Protein AF-A0A4R9VWD3-F1 (afdb_monomer)

Secondary structure (DSSP, 8-state):
-HHHHHHHHHHHHHHHHTTS-GGGTTTHHHHHHHHHHHHHHHHHHHHHHTTS----

Solvent-accessible surface area (backbone atoms only — not comparable to full-atom values): 3221 Å² total; per-residue (Å²): 110,69,54,60,52,29,49,52,50,25,52,48,42,53,60,60,49,68,74,53,63,78,84,33,52,80,46,62,44,43,52,52,42,51,56,34,45,46,54,30,50,53,49,51,52,50,62,63,39,73,83,52,91,81,89,129

Foldseek 3Di:
DQLVVLVVLLVVLQVVCVPPDPVCVVPPSVVSNVVSVVSSVVVVVVVVCVVPDDDD

Mean predicted aligned error: 5.72 Å

Structure (mmCIF, N/CA/C/O backbone):
data_AF-A0A4R9VWD3-F1
#
_entry.id   AF-A0A4R9VWD3-F1
#
loop_
_atom_site.group_PDB
_atom_site.id
_atom_site.type_symbol
_atom_site.label_atom_id
_atom_site.label_alt_id
_atom_site.label_comp_id
_atom_site.label_asym_id
_atom_site.label_entity_id
_atom_site.label_seq_id
_atom_site.pdbx_PDB_ins_code
_atom_site.Cartn_x
_atom_site.Cartn_y
_atom_site.Cartn_z
_atom_site.occupancy
_atom_site.B_iso_or_equiv
_atom_site.auth_seq_id
_atom_site.auth_comp_id
_atom_site.auth_asym_id
_atom_site.auth_atom_id
_atom_site.pdbx_PDB_model_num
ATOM 1 N N . MET A 1 1 ? 0.972 -2.674 -18.596 1.00 82.06 1 MET A N 1
ATOM 2 C CA . MET A 1 1 ? -0.052 -3.589 -18.041 1.00 82.06 1 MET A CA 1
ATOM 3 C C . MET A 1 1 ? 0.23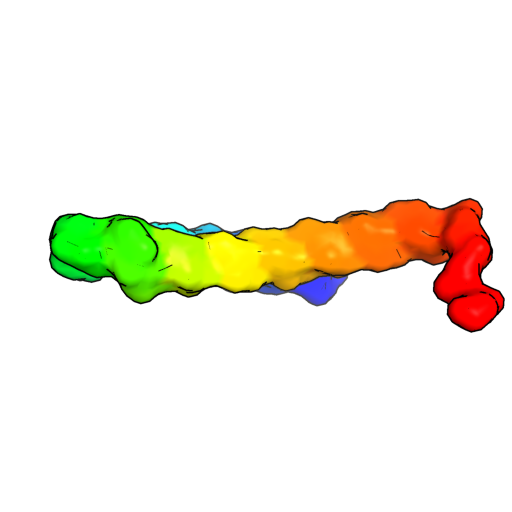6 -3.951 -16.585 1.00 82.06 1 MET A C 1
ATOM 5 O O . MET A 1 1 ? -0.653 -3.793 -15.762 1.00 82.06 1 MET A O 1
ATOM 9 N N . VAL A 1 2 ? 1.463 -4.367 -16.232 1.00 93.44 2 VAL A N 1
ATOM 10 C CA . VAL A 1 2 ? 1.816 -4.736 -14.840 1.00 93.44 2 VAL A CA 1
ATOM 11 C C . VAL A 1 2 ? 1.756 -3.545 -13.870 1.00 93.44 2 VAL A C 1
ATOM 13 O O . VAL A 1 2 ? 1.192 -3.674 -12.790 1.00 93.44 2 VAL A O 1
ATOM 16 N N . TRP A 1 3 ? 2.249 -2.365 -14.270 1.00 95.81 3 TRP A N 1
ATOM 17 C CA . TRP A 1 3 ? 2.143 -1.153 -13.443 1.00 95.81 3 TRP A CA 1
ATOM 18 C C . TRP A 1 3 ? 0.684 -0.769 -13.147 1.00 95.81 3 TRP A C 1
ATOM 20 O O . TRP A 1 3 ? 0.345 -0.502 -11.999 1.00 95.81 3 TRP A O 1
ATOM 30 N N . GLN A 1 4 ? -0.205 -0.811 -14.152 1.00 96.56 4 GLN A N 1
ATOM 31 C C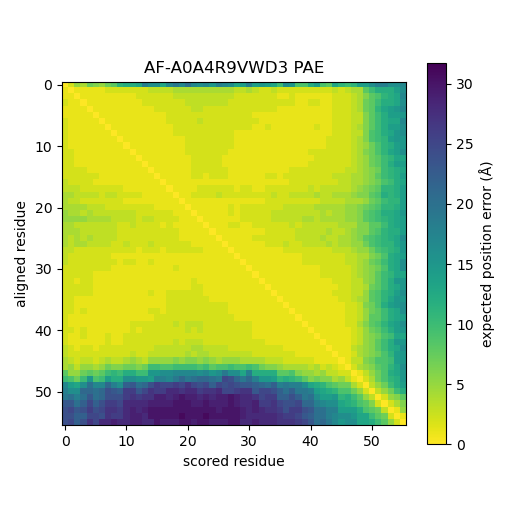A . GLN A 1 4 ? -1.632 -0.542 -13.933 1.00 96.56 4 GLN A CA 1
ATOM 32 C C . GLN A 1 4 ? -2.259 -1.541 -12.951 1.00 96.56 4 GLN A C 1
ATOM 34 O O . GLN A 1 4 ? -3.015 -1.136 -12.074 1.00 96.56 4 GLN A O 1
ATOM 39 N N . ALA A 1 5 ? -1.918 -2.830 -13.053 1.00 97.88 5 ALA A N 1
ATOM 40 C CA . ALA A 1 5 ? -2.389 -3.839 -12.106 1.00 97.88 5 ALA A CA 1
ATOM 41 C C . ALA A 1 5 ? -1.889 -3.568 -10.674 1.00 97.88 5 ALA A C 1
ATOM 43 O O . ALA A 1 5 ? -2.651 -3.718 -9.723 1.00 97.88 5 ALA A O 1
ATOM 44 N N . ALA A 1 6 ? -0.644 -3.109 -10.514 1.00 98.06 6 ALA A N 1
ATOM 45 C CA . ALA A 1 6 ? -0.102 -2.718 -9.213 1.00 98.06 6 ALA A CA 1
ATOM 46 C C . ALA A 1 6 ? -0.822 -1.493 -8.616 1.00 98.0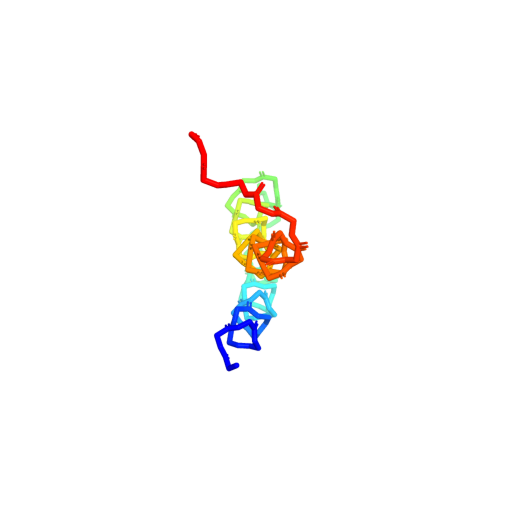6 6 ALA A C 1
ATOM 48 O O . ALA A 1 6 ? -1.059 -1.447 -7.411 1.00 98.06 6 ALA A O 1
ATOM 49 N N . MET A 1 7 ? -1.220 -0.526 -9.449 1.00 98.12 7 MET A N 1
ATOM 50 C CA . MET A 1 7 ? -2.021 0.625 -9.011 1.00 98.12 7 MET A CA 1
ATOM 51 C C . MET A 1 7 ? -3.413 0.202 -8.525 1.00 98.12 7 MET A C 1
ATOM 53 O O . MET A 1 7 ? -3.845 0.649 -7.464 1.00 98.12 7 MET A O 1
ATOM 57 N N . VAL A 1 8 ? -4.083 -0.700 -9.253 1.00 98.50 8 VAL A N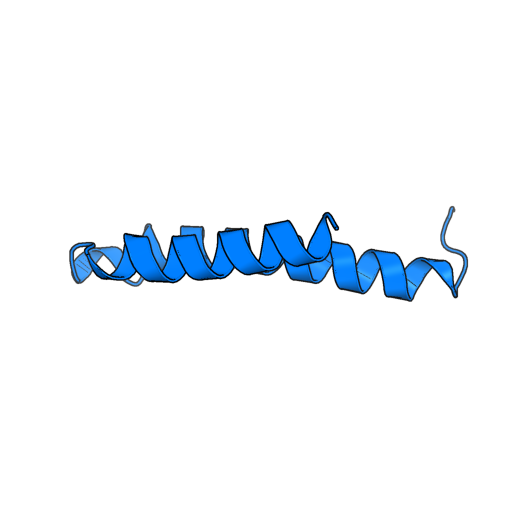 1
ATOM 58 C CA . VAL A 1 8 ? -5.378 -1.269 -8.833 1.00 98.50 8 VAL A CA 1
ATOM 59 C C . VAL A 1 8 ? -5.233 -2.047 -7.523 1.00 98.50 8 VAL A C 1
ATOM 61 O O . VAL A 1 8 ? -6.029 -1.862 -6.607 1.00 98.50 8 VAL A O 1
ATOM 64 N N . LEU A 1 9 ? -4.173 -2.851 -7.380 1.00 98.31 9 LEU A N 1
ATOM 65 C CA . LEU A 1 9 ? -3.878 -3.560 -6.133 1.00 98.31 9 LEU A CA 1
ATOM 66 C C . LEU A 1 9 ? -3.710 -2.593 -4.950 1.00 98.31 9 LEU A C 1
ATOM 68 O O . LEU A 1 9 ? -4.228 -2.854 -3.864 1.00 98.31 9 LEU A O 1
ATOM 72 N N . ALA A 1 10 ? -3.006 -1.475 -5.145 1.00 98.44 10 ALA A N 1
ATOM 73 C CA . ALA A 1 10 ? -2.867 -0.457 -4.111 1.00 98.44 10 ALA A CA 1
ATOM 74 C C . ALA A 1 10 ? -4.233 0.126 -3.716 1.00 98.44 10 ALA A C 1
ATOM 76 O O . ALA A 1 10 ? -4.544 0.173 -2.526 1.00 98.44 10 ALA A O 1
ATOM 77 N N . GLU A 1 11 ? -5.077 0.501 -4.681 1.00 98.62 11 GLU A N 1
ATOM 78 C CA . GLU A 1 11 ? -6.438 0.987 -4.415 1.00 98.62 11 GLU A CA 1
ATOM 79 C C . GLU A 1 11 ? -7.265 -0.033 -3.614 1.00 98.62 11 GLU A C 1
ATOM 81 O O . GLU A 1 11 ? -7.882 0.313 -2.600 1.00 98.62 11 GLU A O 1
ATOM 86 N N . ASP A 1 12 ? -7.203 -1.308 -3.998 1.00 98.69 12 ASP A N 1
ATOM 87 C CA . ASP A 1 12 ? -7.890 -2.394 -3.304 1.00 98.69 12 ASP A CA 1
ATOM 88 C C . ASP A 1 12 ?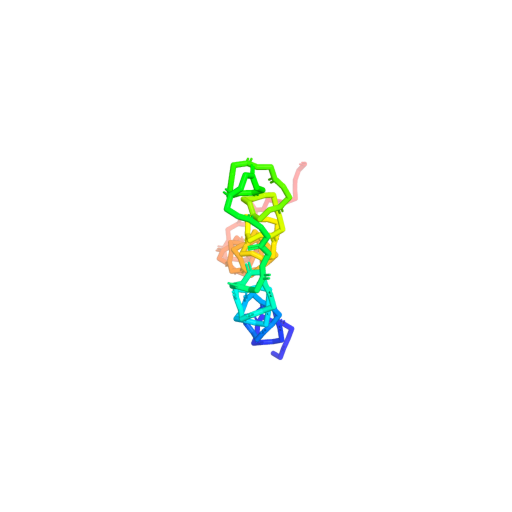 -7.395 -2.580 -1.869 1.00 98.69 12 ASP A C 1
ATOM 90 O O . ASP A 1 12 ? -8.208 -2.722 -0.950 1.00 98.69 12 ASP A O 1
ATOM 94 N N . CYS A 1 13 ? -6.084 -2.495 -1.630 1.00 98.50 13 CYS A N 1
ATOM 95 C CA . CYS A 1 13 ? -5.537 -2.515 -0.277 1.00 98.50 13 CYS A CA 1
ATOM 96 C C . CYS A 1 13 ? -6.070 -1.347 0.562 1.00 98.50 13 CYS A C 1
ATOM 98 O O . CYS A 1 13 ? -6.447 -1.550 1.719 1.00 98.50 13 CYS A O 1
ATOM 100 N N . TYR A 1 14 ? -6.158 -0.134 0.009 1.00 98.38 14 TYR A N 1
ATOM 101 C CA . TYR A 1 14 ? -6.754 1.007 0.714 1.00 98.38 14 TYR A CA 1
ATOM 102 C C . TYR A 1 14 ? -8.238 0.777 1.022 1.00 98.38 14 TYR A C 1
ATOM 104 O O . TYR A 1 14 ? -8.677 1.050 2.144 1.00 98.38 14 TYR A O 1
ATOM 112 N N . ARG A 1 15 ? -8.991 0.236 0.058 1.00 98.62 15 ARG A N 1
ATOM 113 C CA . ARG A 1 15 ? -10.422 -0.065 0.180 1.00 98.62 15 ARG A CA 1
ATOM 114 C C . ARG A 1 15 ? -10.703 -1.114 1.255 1.00 98.62 15 ARG A C 1
ATOM 116 O O . ARG A 1 15 ? -11.535 -0.868 2.124 1.00 98.62 15 ARG A O 1
ATOM 123 N N . VAL A 1 16 ? -9.989 -2.239 1.241 1.00 98.38 16 VAL A N 1
ATOM 124 C CA . VAL A 1 16 ? -10.177 -3.340 2.203 1.00 98.38 16 VAL A CA 1
ATOM 125 C C . VAL A 1 16 ? -9.759 -2.922 3.612 1.00 98.38 16 VAL A C 1
ATOM 127 O O . VAL A 1 16 ? -10.513 -3.100 4.567 1.00 98.38 16 VAL A O 1
ATOM 130 N N . THR A 1 17 ? -8.594 -2.286 3.754 1.00 98.50 17 THR A N 1
ATOM 131 C CA . THR A 1 17 ? -8.084 -1.868 5.074 1.00 98.50 17 THR A CA 1
ATOM 132 C C . THR A 1 17 ? -8.893 -0.734 5.710 1.00 98.50 17 THR A C 1
ATOM 134 O O . THR A 1 17 ? -8.738 -0.462 6.896 1.00 98.50 17 THR A O 1
ATOM 137 N N . LYS A 1 18 ? -9.795 -0.069 4.970 1.00 97.88 18 LYS A N 1
ATOM 138 C CA . LYS A 1 18 ? -10.738 0.907 5.543 1.00 97.88 18 LYS A CA 1
ATOM 139 C C . LYS A 1 18 ? -11.689 0.272 6.569 1.00 97.88 18 LYS A C 1
ATOM 141 O O . LYS A 1 18 ? -12.182 0.982 7.439 1.00 97.88 18 LYS A O 1
ATOM 146 N N . GLY A 1 19 ? -11.943 -1.034 6.465 1.00 97.56 19 GLY A N 1
ATOM 147 C CA . GLY A 1 19 ? -12.788 -1.783 7.399 1.00 97.56 19 GLY A CA 1
ATOM 148 C C . GLY A 1 19 ? -12.058 -2.346 8.621 1.00 97.56 19 GLY A C 1
ATOM 149 O O . GLY A 1 19 ? -12.693 -3.013 9.432 1.00 97.56 19 GLY A O 1
ATOM 150 N N . PHE A 1 20 ? -10.745 -2.135 8.755 1.00 98.25 20 PHE A N 1
ATOM 151 C CA . PHE A 1 20 ? -9.980 -2.692 9.874 1.00 98.25 20 PHE A CA 1
ATOM 152 C C . PHE A 1 20 ? -10.248 -1.929 11.184 1.00 98.25 20 PHE A C 1
ATOM 154 O O . PHE A 1 20 ? -10.640 -0.756 11.146 1.00 98.25 20 PHE A O 1
ATOM 161 N N . PRO A 1 21 ? -10.024 -2.561 12.355 1.00 98.38 21 PRO A N 1
ATOM 162 C CA . PRO A 1 21 ? -10.074 -1.874 13.642 1.00 98.38 21 PRO A CA 1
ATOM 163 C C . PRO A 1 21 ? -9.141 -0.659 13.674 1.00 98.38 21 PRO A C 1
ATOM 165 O O . PRO A 1 21 ? -8.054 -0.680 13.097 1.00 98.38 21 PRO A O 1
ATOM 168 N N . LYS A 1 22 ? -9.536 0.402 14.389 1.00 97.25 22 LYS A N 1
ATOM 169 C CA . LYS A 1 22 ? -8.726 1.631 14.486 1.00 97.25 22 LYS A CA 1
ATOM 170 C C . LYS 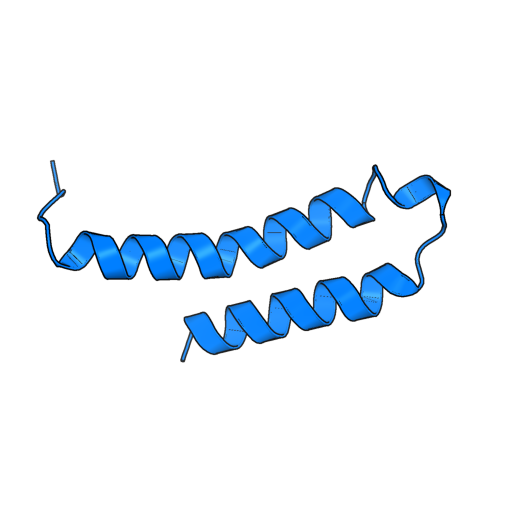A 1 22 ? -7.344 1.386 15.100 1.00 97.25 22 LYS A C 1
ATOM 172 O O . LYS A 1 22 ? -6.392 2.061 14.723 1.00 97.25 22 LYS A O 1
ATOM 177 N N . ASP A 1 23 ? -7.220 0.395 15.973 1.00 97.94 23 ASP A N 1
ATOM 178 C CA . ASP A 1 23 ? -5.948 0.063 16.620 1.00 97.94 23 ASP A CA 1
ATOM 179 C C . ASP A 1 23 ? -4.922 -0.532 15.630 1.00 97.94 23 ASP A C 1
ATOM 181 O O . ASP A 1 23 ? -3.718 -0.458 15.857 1.00 97.94 23 ASP A O 1
ATOM 185 N N . GLU A 1 24 ? -5.371 -1.017 14.464 1.00 97.94 24 GLU A N 1
ATOM 186 C CA . GLU A 1 24 ? -4.514 -1.541 13.391 1.00 97.94 24 GLU A CA 1
ATOM 187 C C . GLU A 1 24 ? -4.009 -0.466 12.417 1.00 97.94 24 GLU A C 1
ATOM 189 O O . GLU A 1 24 ? -3.290 -0.789 11.466 1.00 97.94 24 GLU A O 1
ATOM 194 N N . ILE A 1 25 ? -4.369 0.812 12.610 1.00 97.56 25 ILE A N 1
ATOM 195 C CA . ILE A 1 25 ? -3.985 1.909 11.700 1.00 97.56 25 ILE A CA 1
ATOM 196 C C . ILE A 1 25 ? -2.465 1.962 11.520 1.00 97.56 25 ILE A C 1
ATOM 198 O O . ILE A 1 25 ? -1.983 2.068 10.391 1.00 97.56 25 ILE A O 1
ATOM 202 N N . TYR A 1 26 ? -1.717 1.848 12.618 1.00 97.12 26 TYR A N 1
ATOM 203 C CA . TYR A 1 26 ? -0.254 1.855 12.603 1.00 97.12 26 TYR A CA 1
ATOM 204 C C . TYR A 1 26 ? 0.353 0.451 12.465 1.00 97.12 26 TYR A C 1
ATOM 206 O O . TYR A 1 26 ? 1.504 0.334 12.046 1.00 97.12 26 TYR A O 1
ATOM 214 N N . GLY A 1 27 ? -0.427 -0.599 12.733 1.00 97.75 27 GLY A N 1
ATOM 215 C CA . GLY A 1 27 ? -0.063 -2.001 12.536 1.00 97.75 27 GLY A CA 1
ATOM 216 C C . GLY A 1 27 ? -0.280 -2.457 11.094 1.00 97.75 27 GLY A C 1
ATOM 217 O O . GLY A 1 27 ? 0.340 -1.936 10.157 1.00 97.75 27 GLY A O 1
ATOM 218 N N . MET A 1 28 ? -1.175 -3.428 10.912 1.00 97.75 28 MET A N 1
ATOM 219 C CA . MET A 1 28 ? -1.392 -4.112 9.637 1.00 97.75 28 MET A CA 1
ATOM 220 C C . MET A 1 28 ? -1.814 -3.157 8.513 1.00 97.75 28 MET A C 1
ATOM 222 O O . MET A 1 28 ? -1.345 -3.282 7.381 1.00 97.75 28 MET A O 1
ATOM 226 N N . THR A 1 29 ? -2.637 -2.150 8.823 1.00 98.62 29 THR A N 1
ATOM 227 C CA . THR A 1 29 ? -3.121 -1.181 7.8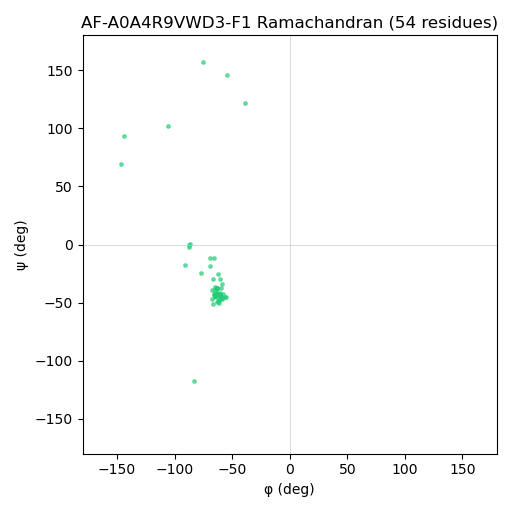25 1.00 98.62 29 THR A CA 1
ATOM 228 C C . THR A 1 29 ? -1.966 -0.423 7.179 1.00 98.62 29 THR A C 1
ATOM 230 O O . THR A 1 29 ? -1.911 -0.299 5.952 1.00 98.62 29 THR A O 1
ATOM 233 N N . SER A 1 30 ? -1.027 0.078 7.990 1.00 98.31 30 SER A N 1
ATOM 234 C CA . SER A 1 30 ? 0.106 0.852 7.481 1.00 98.31 30 SER A CA 1
ATOM 235 C C . SER A 1 30 ? 1.062 -0.014 6.661 1.00 98.31 30 SER A C 1
ATOM 237 O O . SER A 1 30 ? 1.536 0.429 5.614 1.00 98.31 30 SER A O 1
ATOM 239 N N . GLN A 1 31 ? 1.304 -1.254 7.096 1.00 98.56 31 GLN A N 1
ATOM 240 C CA . GLN A 1 31 ? 2.189 -2.183 6.396 1.00 98.56 31 GLN A CA 1
ATOM 241 C C . GLN A 1 31 ? 1.611 -2.583 5.037 1.00 98.56 31 GLN A C 1
ATOM 243 O O . GLN A 1 31 ? 2.277 -2.398 4.022 1.00 98.56 31 GLN A O 1
ATOM 248 N N . MET A 1 32 ? 0.349 -3.021 4.987 1.00 98.56 32 MET A N 1
ATOM 249 C CA . MET A 1 32 ? -0.295 -3.437 3.736 1.00 98.56 32 MET A CA 1
ATOM 250 C C . MET A 1 32 ? -0.322 -2.313 2.695 1.00 98.56 32 MET A C 1
ATOM 252 O O . MET A 1 32 ? 0.047 -2.527 1.541 1.00 98.56 32 MET A O 1
ATOM 256 N N . ARG A 1 33 ? -0.719 -1.097 3.100 1.00 98.56 33 ARG A N 1
ATOM 257 C CA . ARG A 1 33 ? -0.796 0.054 2.186 1.00 98.56 33 ARG A CA 1
ATOM 258 C C . ARG A 1 33 ? 0.574 0.444 1.640 1.00 98.56 33 ARG A C 1
ATOM 260 O O . ARG A 1 33 ? 0.701 0.653 0.436 1.00 98.56 33 ARG A O 1
ATOM 267 N N . ARG A 1 34 ? 1.605 0.511 2.494 1.00 98.56 34 ARG A N 1
ATOM 268 C CA . ARG A 1 34 ? 2.969 0.846 2.052 1.00 98.56 34 ARG A CA 1
ATOM 269 C C . ARG A 1 34 ? 3.545 -0.221 1.127 1.00 98.56 34 ARG A C 1
ATOM 271 O O . ARG A 1 34 ? 4.103 0.130 0.091 1.00 98.56 34 ARG A O 1
ATOM 278 N N . SER A 1 35 ? 3.383 -1.500 1.465 1.00 98.38 35 SER A N 1
ATOM 279 C CA . SER A 1 35 ? 3.858 -2.601 0.625 1.00 98.38 35 SER A CA 1
ATOM 280 C C . SER A 1 35 ? 3.193 -2.592 -0.752 1.00 98.38 35 SER A C 1
ATOM 282 O O . SER A 1 35 ? 3.895 -2.710 -1.751 1.00 98.38 35 SER A O 1
ATOM 284 N N . ALA A 1 36 ? 1.874 -2.379 -0.832 1.00 98.56 36 ALA A N 1
ATOM 285 C CA . ALA A 1 36 ? 1.161 -2.341 -2.109 1.00 98.56 36 ALA A CA 1
ATOM 286 C C . ALA A 1 36 ? 1.596 -1.159 -2.997 1.00 98.56 36 ALA A C 1
ATOM 288 O O . ALA A 1 36 ? 1.879 -1.347 -4.179 1.00 98.56 36 ALA A O 1
ATOM 289 N N . VAL A 1 37 ? 1.731 0.044 -2.424 1.00 98.44 37 VAL A N 1
ATOM 290 C CA . VAL A 1 37 ? 2.220 1.231 -3.154 1.00 98.44 37 VAL A CA 1
ATOM 291 C C . VAL A 1 37 ? 3.662 1.041 -3.637 1.00 98.44 37 VAL A C 1
ATOM 293 O O . VAL A 1 37 ? 3.996 1.436 -4.755 1.00 98.44 37 VAL A O 1
ATOM 296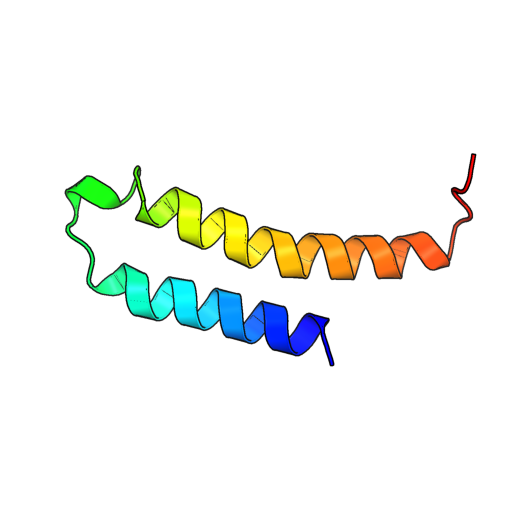 N N . SER A 1 38 ? 4.507 0.390 -2.832 1.00 98.38 38 SER A N 1
ATOM 297 C CA . SER A 1 38 ? 5.907 0.122 -3.178 1.00 98.38 38 SER A CA 1
ATOM 298 C C . SER A 1 38 ? 6.051 -0.692 -4.469 1.00 98.38 38 SER A C 1
ATOM 300 O O . SER A 1 38 ? 6.971 -0.444 -5.243 1.00 98.38 38 SER A O 1
ATOM 302 N N . ILE A 1 39 ? 5.125 -1.611 -4.764 1.00 97.81 39 ILE A N 1
ATOM 303 C CA . ILE A 1 39 ? 5.165 -2.409 -6.000 1.00 97.81 39 ILE A CA 1
ATOM 304 C C . ILE A 1 39 ? 5.076 -1.498 -7.232 1.00 97.81 39 ILE A C 1
ATOM 306 O O . ILE A 1 39 ? 5.917 -1.581 -8.128 1.00 97.81 39 ILE A O 1
ATOM 310 N N . ALA A 1 40 ? 4.091 -0.595 -7.271 1.00 96.50 40 ALA A N 1
ATOM 311 C CA . ALA A 1 40 ? 3.924 0.336 -8.386 1.00 96.50 40 ALA A CA 1
ATOM 312 C C . ALA A 1 40 ? 5.103 1.319 -8.495 1.00 96.50 40 ALA A C 1
ATOM 314 O O . ALA A 1 40 ? 5.557 1.607 -9.604 1.00 96.50 40 ALA A O 1
ATOM 315 N N . ALA A 1 41 ? 5.624 1.789 -7.355 1.00 96.00 41 ALA A N 1
ATOM 316 C CA . ALA A 1 41 ? 6.786 2.673 -7.305 1.00 96.00 41 ALA A CA 1
ATOM 317 C C . ALA A 1 41 ? 8.043 2.000 -7.878 1.00 96.00 41 ALA A C 1
ATOM 319 O O . ALA A 1 41 ? 8.673 2.553 -8.772 1.00 96.00 41 ALA A O 1
ATOM 320 N N . ASN A 1 42 ? 8.352 0.768 -7.461 1.00 95.62 42 ASN A N 1
ATOM 321 C CA . ASN A 1 42 ? 9.516 0.031 -7.960 1.00 95.62 42 ASN A CA 1
ATOM 322 C C . ASN A 1 42 ? 9.428 -0.257 -9.465 1.00 95.62 42 ASN A C 1
ATOM 324 O O . ASN A 1 42 ? 10.438 -0.169 -10.160 1.00 95.62 42 ASN A O 1
ATOM 328 N N . ILE A 1 43 ? 8.232 -0.554 -9.991 1.00 93.25 43 ILE A N 1
ATOM 329 C CA . ILE A 1 43 ? 8.033 -0.724 -11.439 1.00 93.25 43 ILE A CA 1
ATOM 330 C C . ILE A 1 43 ? 8.288 0.598 -12.178 1.00 93.25 43 ILE A C 1
ATOM 332 O O . ILE A 1 43 ? 8.967 0.603 -13.203 1.00 93.25 43 ILE A O 1
ATOM 336 N N . ALA A 1 44 ? 7.767 1.717 -11.665 1.00 90.88 44 ALA A N 1
ATOM 337 C CA . ALA A 1 44 ? 7.956 3.030 -12.280 1.00 90.88 44 ALA A CA 1
ATOM 338 C C . ALA A 1 44 ? 9.426 3.479 -12.248 1.00 90.88 44 ALA A C 1
ATOM 340 O O . ALA A 1 44 ? 9.951 3.952 -13.254 1.00 90.88 44 ALA A O 1
ATOM 341 N N . GLU A 1 45 ? 10.110 3.284 -11.119 1.00 90.94 45 GLU A N 1
ATOM 342 C CA . GLU A 1 45 ? 11.540 3.567 -10.996 1.00 90.94 45 GLU A CA 1
ATOM 343 C C . GLU A 1 45 ? 12.385 2.662 -11.897 1.00 90.94 45 GLU A C 1
ATOM 345 O O . GLU A 1 45 ? 13.332 3.132 -12.520 1.00 90.94 45 GLU A O 1
ATOM 350 N N . GLY A 1 46 ? 12.056 1.368 -11.976 1.00 86.69 46 GLY A N 1
ATOM 351 C CA . GLY A 1 46 ? 12.721 0.414 -12.865 1.00 86.69 46 GLY A CA 1
ATOM 352 C C . GLY A 1 46 ? 12.621 0.838 -14.329 1.00 86.69 46 GLY A C 1
ATOM 353 O O . GLY A 1 46 ? 13.637 0.911 -15.011 1.00 86.69 4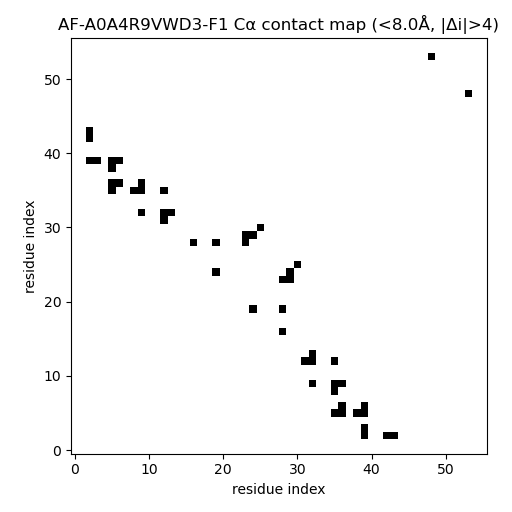6 GLY A O 1
ATOM 354 N N . TYR A 1 47 ? 11.427 1.238 -14.774 1.00 82.50 47 TYR A N 1
ATOM 355 C CA . TYR A 1 47 ? 11.215 1.766 -16.123 1.00 82.50 47 TYR A CA 1
ATOM 356 C C . TYR A 1 47 ? 11.993 3.070 -16.379 1.00 82.50 47 TYR A C 1
ATOM 358 O O . TYR A 1 47 ? 12.536 3.278 -17.460 1.00 82.50 47 TYR A O 1
ATOM 366 N N . GLY A 1 48 ? 12.102 3.947 -15.374 1.00 69.69 48 GLY A N 1
ATOM 367 C CA . GLY A 1 48 ? 12.931 5.155 -15.458 1.00 69.69 48 GLY A CA 1
ATOM 368 C C . GLY A 1 48 ? 14.436 4.866 -15.542 1.00 69.69 48 GLY A C 1
ATOM 369 O O . GLY A 1 48 ? 15.170 5.632 -16.168 1.00 69.69 48 GLY A O 1
ATOM 370 N N . ARG A 1 49 ? 14.894 3.754 -14.949 1.00 66.69 49 ARG A N 1
ATOM 371 C CA . ARG A 1 49 ? 16.297 3.305 -14.959 1.00 66.69 49 ARG A CA 1
ATOM 372 C C . ARG A 1 49 ? 16.729 2.664 -16.280 1.00 66.69 49 ARG A C 1
ATOM 374 O O . ARG A 1 49 ? 17.908 2.739 -16.606 1.00 66.69 49 ARG A O 1
ATOM 381 N N . GLU A 1 50 ? 15.820 2.116 -17.086 1.00 59.44 50 GLU A N 1
ATOM 382 C CA . GLU A 1 50 ? 16.174 1.513 -18.387 1.00 59.44 50 GLU A CA 1
ATOM 383 C C . GLU A 1 50 ? 16.712 2.525 -19.423 1.00 59.44 50 GLU A C 1
ATOM 385 O O . GLU A 1 50 ? 17.334 2.125 -20.404 1.00 59.44 50 GLU A O 1
ATOM 390 N N . ASN A 1 51 ? 16.590 3.834 -19.169 1.00 56.06 51 ASN A N 1
ATOM 391 C CA . ASN A 1 51 ? 17.244 4.880 -19.967 1.00 56.06 51 ASN A CA 1
ATOM 392 C C . ASN A 1 51 ? 18.674 5.237 -19.503 1.00 56.06 51 ASN A C 1
ATOM 394 O O . ASN A 1 51 ? 19.326 6.072 -20.128 1.00 56.06 51 ASN A O 1
ATOM 398 N N . GLY A 1 52 ? 19.187 4.633 -18.427 1.00 56.34 52 GLY A N 1
ATOM 399 C CA . GLY A 1 52 ? 20.515 4.918 -17.881 1.00 56.34 52 GLY A CA 1
ATOM 400 C C . GLY A 1 52 ? 21.158 3.650 -17.342 1.00 56.34 52 GLY A C 1
ATOM 401 O O . GLY A 1 52 ? 20.930 3.279 -16.193 1.00 56.34 52 GLY A O 1
ATOM 402 N N . GLY A 1 53 ? 21.945 2.985 -18.193 1.00 56.28 53 GLY A N 1
ATOM 403 C CA . GLY A 1 53 ? 22.566 1.690 -17.925 1.00 56.28 53 GLY A CA 1
ATOM 404 C C . GLY A 1 53 ? 23.067 1.523 -16.490 1.00 56.28 53 GLY A C 1
ATOM 405 O O . GLY A 1 53 ? 23.905 2.277 -16.004 1.00 56.28 53 GLY A O 1
ATOM 406 N N . SER A 1 54 ? 22.548 0.507 -15.814 1.00 48.47 54 SER A N 1
ATOM 407 C CA . SER A 1 54 ? 23.086 0.014 -14.549 1.00 48.47 54 SER A CA 1
ATOM 408 C C . SER A 1 54 ? 22.870 -1.494 -14.476 1.00 48.47 54 SER A C 1
ATOM 410 O O . SER A 1 54 ? 22.070 -2.011 -13.707 1.00 48.47 54 SER A O 1
ATOM 412 N N . PHE A 1 55 ? 23.616 -2.192 -15.333 1.00 45.53 55 PHE A N 1
ATOM 413 C CA . PHE A 1 55 ? 24.157 -3.505 -15.012 1.00 45.53 55 PHE A CA 1
ATOM 414 C C . PHE A 1 55 ? 25.652 -3.300 -14.757 1.00 45.53 55 PHE A C 1
ATOM 416 O O . PHE A 1 55 ? 26.418 -3.122 -15.705 1.00 45.53 55 PHE A O 1
ATOM 423 N N . VAL A 1 56 ? 26.043 -3.272 -13.484 1.00 41.25 56 VAL A N 1
ATOM 424 C CA . VAL A 1 56 ? 27.395 -3.606 -13.016 1.00 41.25 56 VAL A CA 1
ATOM 425 C C . VAL A 1 56 ? 27.253 -4.365 -11.711 1.00 41.25 56 VAL A C 1
ATOM 427 O O . VAL A 1 56 ? 26.414 -3.928 -10.890 1.00 41.25 56 VAL A O 1
#

pLDDT: mean 89.95, std 15.86, range [41.25, 98.69]

Sequence (56 aa):
MVWQAAMVLAEDCYRVTKGFPKDEIYGMTSQMRRSAVSIAANIAEGYGRENGGSFV

Radius of gyration: 14.49 Å; Cα contacts (8 Å, |Δi|>4): 26; chains: 1; bounding box: 40×10×37 Å

Nearest PDB structures (foldseek):
  7q21-assembly1_k  TM=7.090E-01  e=9.897E+00  Corynebacterium glutamicum ATCC 13032